Protein AF-A0A968J6E8-F1 (afdb_monomer)

Mean predicted aligned error: 6.12 Å

Foldseek 3Di:
DPPDVVVCVVVCVVVLVVLCPDPQLVVVCVPPDQDPDPVVSVVSSVVSVVVVVVVVVD

pLDDT: mean 85.52, std 14.5, range [41.16, 96.69]

Nearest PDB structures (foldseek):
  6dk8-assembly1_B  TM=3.703E-01  e=4.998E+00  Pseudomonas aeruginosa
  6dk8-assembly4_H  TM=3.714E-01  e=6.541E+00  Pseudomonas aeruginosa

Secondary structure (DSSP, 8-state):
---SHHHHHHHHHHHHHHHHTSHHHHHHHTTPPPPSSHHHHHHHHHHHHHHHHHHHT-

Structure (mmCIF, N/CA/C/O backbone):
data_AF-A0A968J6E8-F1
#
_entry.id   AF-A0A968J6E8-F1
#
loop_
_atom_site.group_PDB
_atom_site.id
_atom_site.type_symbol
_atom_site.label_atom_id
_atom_site.label_alt_id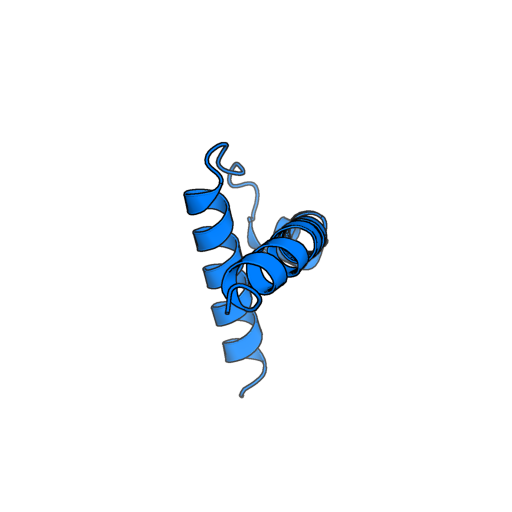
_atom_site.label_comp_id
_atom_site.label_asym_id
_atom_site.label_entity_id
_atom_site.label_seq_id
_atom_site.pdbx_PDB_ins_code
_atom_site.Cartn_x
_atom_site.Cartn_y
_atom_site.Cartn_z
_atom_site.occupancy
_atom_site.B_iso_or_equiv
_atom_site.auth_seq_id
_atom_site.auth_comp_id
_atom_site.auth_asym_id
_atom_site.auth_atom_id
_atom_site.pdbx_PDB_model_num
ATOM 1 N N . MET A 1 1 ? 11.564 -16.298 -28.045 1.00 41.16 1 MET A N 1
ATOM 2 C CA . MET A 1 1 ? 10.263 -15.675 -27.718 1.00 41.16 1 MET A CA 1
ATOM 3 C C . MET A 1 1 ? 10.077 -15.747 -26.207 1.00 41.16 1 MET A C 1
ATOM 5 O O . MET A 1 1 ? 9.419 -16.651 -25.722 1.00 41.16 1 MET A O 1
ATOM 9 N N . THR A 1 2 ? 10.750 -14.881 -25.449 1.00 51.06 2 THR A N 1
ATOM 10 C CA . THR A 1 2 ? 10.781 -14.935 -23.972 1.00 51.06 2 THR A CA 1
ATOM 11 C C . THR A 1 2 ? 10.963 -13.517 -23.439 1.00 51.06 2 THR A C 1
ATOM 13 O O . THR A 1 2 ? 12.069 -13.147 -23.051 1.00 51.06 2 THR A O 1
ATOM 16 N N . SER A 1 3 ? 9.956 -12.646 -23.556 1.00 52.81 3 SER A N 1
ATOM 17 C CA . SER A 1 3 ? 10.168 -11.225 -23.204 1.00 52.81 3 SER A CA 1
ATOM 18 C C . SER A 1 3 ? 8.908 -10.437 -22.826 1.00 52.81 3 SER A C 1
ATOM 20 O O . SER A 1 3 ? 8.915 -9.224 -22.963 1.00 52.81 3 SER A O 1
ATOM 22 N N . SER A 1 4 ? 7.823 -11.077 -22.386 1.00 60.94 4 SER A N 1
ATOM 23 C CA . SER A 1 4 ? 6.681 -10.361 -21.785 1.00 60.94 4 SER A CA 1
ATOM 24 C C . SER A 1 4 ? 6.666 -10.589 -20.278 1.00 60.94 4 SER A C 1
ATOM 26 O O . SER A 1 4 ? 7.071 -9.708 -19.538 1.00 60.94 4 SER A O 1
ATOM 28 N N . LEU A 1 5 ? 6.439 -11.829 -19.837 1.00 59.00 5 LEU A N 1
ATOM 29 C CA . LEU A 1 5 ? 6.371 -12.209 -18.414 1.00 59.00 5 LEU A CA 1
ATOM 30 C C . LEU A 1 5 ? 7.576 -11.760 -17.567 1.00 59.00 5 LEU A C 1
ATOM 32 O O . LEU A 1 5 ? 7.429 -11.346 -16.420 1.00 59.00 5 LEU A O 1
ATOM 36 N N . GLN A 1 6 ? 8.785 -11.835 -18.126 1.00 61.12 6 GLN A N 1
ATOM 37 C CA . GLN A 1 6 ? 10.010 -11.454 -17.419 1.00 61.12 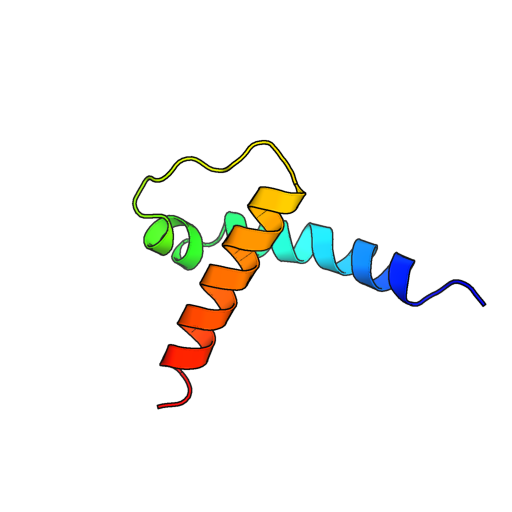6 GLN A CA 1
ATOM 38 C C . GLN A 1 6 ? 10.166 -9.927 -17.316 1.00 61.12 6 GLN A C 1
ATOM 40 O O . GLN A 1 6 ? 10.692 -9.431 -16.324 1.00 61.12 6 GLN A O 1
ATOM 45 N N . ALA A 1 7 ? 9.669 -9.187 -18.314 1.00 62.78 7 ALA A N 1
ATOM 46 C CA . ALA A 1 7 ? 9.605 -7.729 -18.285 1.00 62.78 7 ALA A CA 1
ATOM 47 C C . ALA A 1 7 ? 8.485 -7.248 -17.350 1.00 62.78 7 ALA A C 1
ATOM 49 O O . ALA A 1 7 ? 8.709 -6.340 -16.556 1.00 62.78 7 ALA A O 1
ATOM 50 N N . ASP A 1 8 ? 7.332 -7.920 -17.368 1.00 71.31 8 ASP A N 1
ATOM 51 C CA . ASP A 1 8 ? 6.219 -7.669 -16.450 1.00 71.31 8 ASP A CA 1
ATOM 52 C C . ASP A 1 8 ? 6.664 -7.854 -14.994 1.00 71.31 8 ASP A C 1
ATOM 54 O O . ASP A 1 8 ? 6.430 -6.986 -14.160 1.00 71.31 8 ASP A O 1
ATOM 58 N N . THR A 1 9 ? 7.417 -8.919 -14.698 1.00 73.81 9 THR A N 1
ATOM 59 C CA . THR A 1 9 ? 7.970 -9.155 -13.351 1.00 73.81 9 THR A CA 1
ATOM 60 C C . THR A 1 9 ? 9.013 -8.096 -12.963 1.00 73.81 9 THR A C 1
ATOM 62 O O . THR A 1 9 ? 9.043 -7.639 -11.819 1.00 73.81 9 THR A O 1
ATOM 65 N N . ALA A 1 10 ? 9.853 -7.671 -13.916 1.00 81.94 10 ALA A N 1
ATOM 66 C CA . ALA A 1 10 ? 10.877 -6.648 -13.692 1.00 81.94 10 ALA A CA 1
ATOM 67 C C . ALA A 1 10 ? 10.286 -5.257 -13.407 1.00 81.94 10 ALA A C 1
ATOM 69 O O . ALA A 1 10 ? 10.911 -4.465 -12.704 1.00 81.94 10 ALA A O 1
ATOM 70 N N . ILE A 1 11 ? 9.092 -4.966 -13.929 1.00 87.12 11 ILE A N 1
ATOM 71 C CA . ILE A 1 11 ? 8.353 -3.725 -13.663 1.00 87.12 11 ILE A CA 1
ATOM 72 C C . ILE A 1 11 ? 7.497 -3.860 -12.399 1.00 87.12 11 ILE A C 1
ATOM 74 O O . ILE A 1 11 ? 7.404 -2.917 -11.612 1.00 87.12 11 ILE A O 1
ATOM 78 N N . TRP A 1 12 ? 6.893 -5.028 -12.180 1.00 91.00 12 TRP A N 1
ATOM 79 C CA . TRP A 1 12 ? 5.984 -5.260 -11.062 1.00 91.00 12 TRP A CA 1
ATOM 80 C C . TRP A 1 12 ? 6.666 -5.081 -9.708 1.00 91.00 12 TRP A C 1
ATOM 82 O O . TRP A 1 12 ? 6.151 -4.360 -8.859 1.00 91.00 12 TRP A O 1
ATOM 92 N N . HIS A 1 13 ? 7.847 -5.672 -9.509 1.00 90.81 13 HIS A N 1
ATOM 93 C CA . HIS A 1 13 ? 8.547 -5.590 -8.226 1.00 90.81 13 HIS A CA 1
ATOM 94 C C . HIS A 1 13 ? 8.820 -4.142 -7.757 1.00 90.81 13 HIS A C 1
ATOM 96 O O . HIS A 1 13 ? 8.427 -3.804 -6.635 1.00 90.81 13 HIS A O 1
ATOM 102 N N . PRO A 1 14 ? 9.451 -3.257 -8.560 1.00 93.44 14 PRO A N 1
ATOM 103 C CA . PRO A 1 14 ? 9.675 -1.873 -8.144 1.00 93.44 14 PRO A CA 1
ATOM 104 C C . PRO A 1 14 ? 8.370 -1.078 -7.991 1.00 93.44 14 PRO A C 1
ATOM 106 O O . PRO A 1 14 ? 8.267 -0.267 -7.073 1.00 93.44 14 PRO A O 1
ATOM 109 N N . LEU A 1 15 ? 7.359 -1.327 -8.833 1.00 94.12 15 LEU A N 1
ATOM 110 C CA . LEU A 1 15 ? 6.051 -0.677 -8.711 1.00 94.12 15 LEU A CA 1
ATOM 111 C C . LEU A 1 15 ? 5.367 -1.039 -7.388 1.00 94.12 15 LEU A C 1
ATOM 113 O O . LEU A 1 15 ? 4.915 -0.161 -6.654 1.00 94.12 15 LEU A O 1
ATOM 117 N N . ARG A 1 16 ? 5.332 -2.332 -7.064 1.00 95.44 16 ARG A N 1
ATOM 118 C CA . ARG A 1 16 ? 4.769 -2.854 -5.822 1.00 95.44 16 ARG A CA 1
ATOM 119 C C . ARG A 1 16 ? 5.431 -2.227 -4.601 1.00 95.44 16 ARG A C 1
ATOM 121 O O . ARG A 1 16 ? 4.726 -1.796 -3.695 1.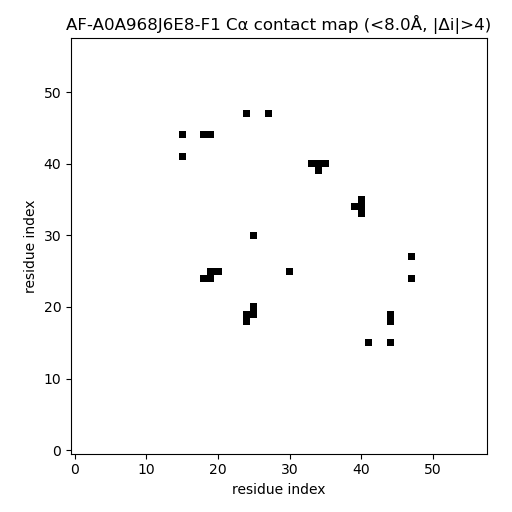00 95.44 16 ARG A O 1
ATOM 128 N N . GLN A 1 17 ? 6.764 -2.130 -4.582 1.00 95.00 17 GLN A N 1
ATOM 129 C CA . GLN A 1 17 ? 7.470 -1.468 -3.481 1.00 95.00 17 GLN A CA 1
ATOM 130 C C . GLN A 1 17 ? 7.073 0.004 -3.344 1.00 95.00 17 GLN A C 1
ATOM 132 O O . GLN A 1 17 ? 6.727 0.429 -2.245 1.00 95.00 17 GLN A O 1
ATOM 137 N N . ALA A 1 18 ? 7.039 0.755 -4.449 1.00 96.69 18 ALA A N 1
ATOM 138 C CA . ALA A 1 18 ? 6.642 2.161 -4.420 1.00 96.69 18 ALA A CA 1
ATOM 139 C C . ALA A 1 18 ? 5.208 2.356 -3.890 1.00 96.69 18 ALA A C 1
ATOM 141 O O . ALA A 1 18 ? 4.938 3.317 -3.169 1.00 96.69 18 ALA A O 1
ATOM 142 N N . ILE A 1 19 ? 4.291 1.432 -4.203 1.00 95.81 19 ILE A N 1
ATOM 143 C CA . ILE A 1 19 ? 2.927 1.442 -3.658 1.00 95.81 19 ILE A CA 1
ATOM 144 C C . ILE A 1 19 ? 2.951 1.172 -2.152 1.00 95.81 19 ILE A C 1
ATOM 146 O O . ILE A 1 19 ? 2.365 1.946 -1.401 1.00 95.8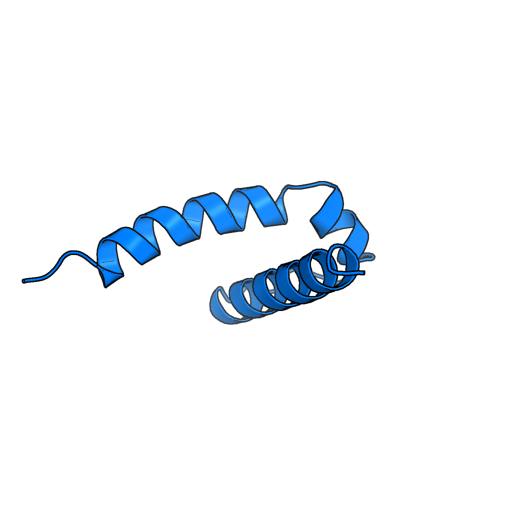1 19 ILE A O 1
ATOM 150 N N . VAL A 1 20 ? 3.648 0.127 -1.697 1.00 95.94 20 VAL A N 1
ATOM 151 C CA . VAL A 1 20 ? 3.732 -0.247 -0.271 1.00 95.94 20 VAL A CA 1
ATOM 152 C C . VAL A 1 20 ? 4.331 0.870 0.590 1.00 95.94 20 VAL A C 1
ATOM 154 O O . VAL A 1 20 ? 3.900 1.088 1.723 1.00 95.94 20 VAL A O 1
ATOM 157 N N . GLU A 1 21 ? 5.303 1.602 0.053 1.00 95.62 21 GLU A N 1
ATOM 158 C CA . GLU A 1 21 ? 5.952 2.736 0.720 1.00 95.62 21 GLU A CA 1
ATOM 159 C C . GLU A 1 21 ? 5.114 4.023 0.679 1.00 95.62 21 GLU A C 1
ATOM 161 O O . GLU A 1 21 ? 5.405 4.979 1.399 1.00 95.62 21 GLU A O 1
ATOM 166 N N . SER A 1 22 ? 4.057 4.066 -0.137 1.00 95.62 22 SER A N 1
ATOM 167 C CA . SER A 1 22 ? 3.209 5.248 -0.259 1.00 95.62 22 SER A CA 1
ATOM 168 C C . SER A 1 22 ? 2.360 5.480 0.995 1.00 95.62 22 SER A C 1
ATOM 170 O O . SER A 1 22 ? 1.806 4.556 1.597 1.00 95.62 22 SER A O 1
ATOM 172 N N . SER A 1 23 ? 2.175 6.752 1.358 1.00 94.44 23 SER A N 1
ATOM 173 C CA . SER A 1 23 ? 1.315 7.146 2.483 1.00 94.44 23 SER A CA 1
ATOM 174 C C . SER A 1 23 ? -0.147 6.734 2.284 1.00 94.44 23 SER A C 1
ATOM 176 O O . SER A 1 23 ? -0.839 6.434 3.255 1.00 94.44 23 SER A O 1
ATOM 178 N N . GLY A 1 24 ? -0.610 6.675 1.031 1.00 94.06 24 GLY A N 1
ATOM 179 C CA . GLY A 1 24 ? -1.952 6.214 0.683 1.00 94.06 24 GLY A CA 1
ATOM 180 C C . GLY A 1 24 ? -2.165 4.742 1.027 1.00 94.06 24 GLY A C 1
ATOM 181 O O . GLY A 1 24 ? -3.154 4.407 1.678 1.00 94.06 24 GLY A O 1
ATOM 182 N N . PHE A 1 25 ? -1.220 3.875 0.652 1.00 95.25 25 PHE A N 1
ATOM 183 C CA . PHE A 1 25 ? -1.286 2.452 0.977 1.00 95.25 25 PHE A CA 1
ATOM 184 C C . PHE A 1 25 ? -1.137 2.207 2.480 1.00 95.25 25 PHE A C 1
ATOM 186 O O . PHE A 1 25 ? -1.944 1.494 3.071 1.00 95.25 25 PHE A O 1
ATOM 193 N N . GLN A 1 26 ? -0.158 2.849 3.129 1.00 94.81 26 GLN A N 1
ATOM 194 C CA . GLN A 1 26 ? 0.050 2.721 4.577 1.00 94.81 26 GLN A CA 1
ATOM 195 C C . GLN A 1 26 ? -1.169 3.189 5.382 1.00 94.81 26 GLN A C 1
ATOM 197 O O . GLN A 1 26 ? -1.566 2.537 6.349 1.00 94.81 26 GLN A O 1
ATOM 202 N N . GLY A 1 27 ? -1.799 4.287 4.956 1.00 94.44 27 GLY A N 1
ATOM 203 C CA . GLY A 1 27 ? -3.052 4.767 5.528 1.00 94.44 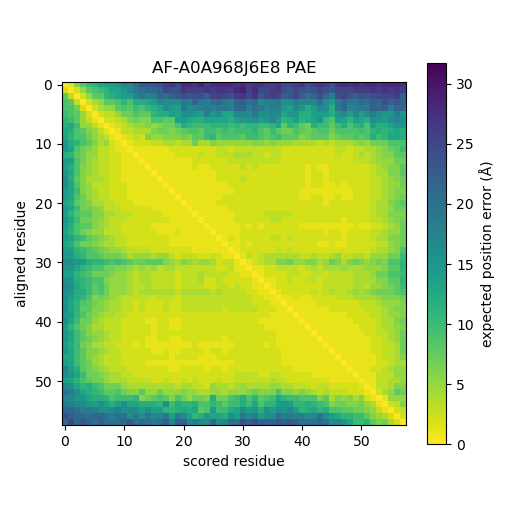27 GLY A CA 1
ATOM 204 C C . GLY A 1 27 ? -4.194 3.777 5.314 1.00 94.44 27 GLY A C 1
ATOM 205 O O . GLY A 1 27 ? -4.884 3.428 6.267 1.00 94.44 27 GLY A O 1
ATOM 206 N N . TRP A 1 28 ? -4.380 3.265 4.096 1.00 94.88 28 TRP A N 1
ATOM 207 C CA . TRP A 1 28 ? -5.414 2.269 3.787 1.00 94.88 28 TRP A CA 1
ATOM 208 C C . TRP A 1 28 ? -5.226 0.941 4.539 1.00 94.88 28 TRP A C 1
ATOM 210 O O . TRP A 1 28 ? -6.201 0.280 4.902 1.00 94.88 28 TRP A O 1
ATOM 220 N N . LEU A 1 29 ? -3.981 0.565 4.840 1.00 94.94 29 LEU A N 1
ATOM 221 C CA . LEU A 1 29 ? -3.665 -0.636 5.607 1.00 94.94 29 LEU A CA 1
ATOM 222 C C . LEU A 1 29 ? -4.161 -0.548 7.063 1.00 94.94 29 LEU A C 1
ATOM 224 O O . LEU A 1 29 ? -4.388 -1.587 7.679 1.00 94.94 29 LEU A O 1
ATOM 228 N N . GLN A 1 30 ? -4.378 0.664 7.598 1.00 91.69 30 GLN A N 1
ATOM 229 C CA . GLN A 1 30 ? -4.976 0.918 8.921 1.00 91.69 30 GLN A CA 1
ATOM 230 C C . GLN A 1 30 ? -4.272 0.159 10.066 1.00 91.69 30 GLN A C 1
ATOM 232 O O . GLN A 1 30 ? -4.904 -0.300 11.016 1.00 91.69 30 GLN A O 1
ATOM 237 N N . GLY A 1 31 ? -2.951 -0.015 9.965 1.00 86.62 31 GLY A N 1
ATOM 238 C CA . GLY A 1 31 ? -2.151 -0.736 10.960 1.00 86.62 31 GLY A CA 1
ATOM 239 C C . GLY A 1 31 ? -2.215 -2.267 10.874 1.00 86.62 31 GLY A C 1
ATOM 240 O O . GLY A 1 31 ? -1.639 -2.933 11.735 1.00 86.62 31 GLY A O 1
ATOM 241 N N . ARG A 1 32 ? -2.863 -2.849 9.851 1.00 91.44 32 ARG A N 1
ATOM 242 C CA . ARG A 1 32 ? -2.720 -4.284 9.550 1.00 91.44 32 ARG A CA 1
ATOM 243 C C . ARG A 1 32 ? -1.250 -4.610 9.235 1.00 91.44 32 ARG A C 1
ATOM 245 O O . ARG A 1 32 ? -0.563 -3.787 8.633 1.00 91.44 32 ARG A O 1
ATOM 252 N N . PRO A 1 33 ? -0.743 -5.788 9.630 1.00 91.06 33 PRO A N 1
ATOM 253 C CA . PRO A 1 33 ? 0.622 -6.175 9.305 1.00 91.06 33 PRO A CA 1
ATOM 254 C C . PRO A 1 33 ? 0.776 -6.421 7.801 1.00 91.06 33 PRO A C 1
ATOM 256 O O . PRO A 1 33 ? -0.129 -6.942 7.149 1.00 91.06 33 PRO A O 1
ATOM 259 N N . LEU A 1 34 ? 1.951 -6.088 7.267 1.00 92.44 34 LEU A N 1
ATOM 260 C CA . LEU A 1 34 ? 2.351 -6.519 5.931 1.00 92.44 34 LEU A CA 1
ATOM 261 C C . LEU A 1 34 ? 2.664 -8.024 5.960 1.00 92.44 34 LEU A C 1
ATOM 263 O O . LEU A 1 34 ? 3.397 -8.469 6.851 1.00 92.44 34 LEU A O 1
ATOM 267 N N . PRO A 1 35 ? 2.137 -8.817 5.016 1.00 92.88 35 PRO A N 1
ATOM 268 C CA . PRO A 1 35 ? 2.490 -10.220 4.906 1.00 92.88 35 PRO A CA 1
ATOM 269 C C . PRO A 1 35 ? 3.952 -10.361 4.475 1.00 92.88 35 PRO A C 1
ATOM 271 O O . PRO A 1 35 ? 4.475 -9.551 3.712 1.00 92.88 35 PRO A O 1
ATOM 274 N N . GLN A 1 36 ? 4.607 -11.412 4.963 1.00 90.00 36 GLN A N 1
ATOM 275 C CA . GLN A 1 36 ? 5.984 -11.739 4.578 1.00 90.00 36 GLN A CA 1
ATOM 276 C C . GLN A 1 36 ? 6.056 -12.470 3.232 1.00 90.00 36 GLN A C 1
ATOM 278 O O . GLN A 1 36 ? 7.109 -12.506 2.604 1.00 90.00 36 GLN A O 1
ATOM 283 N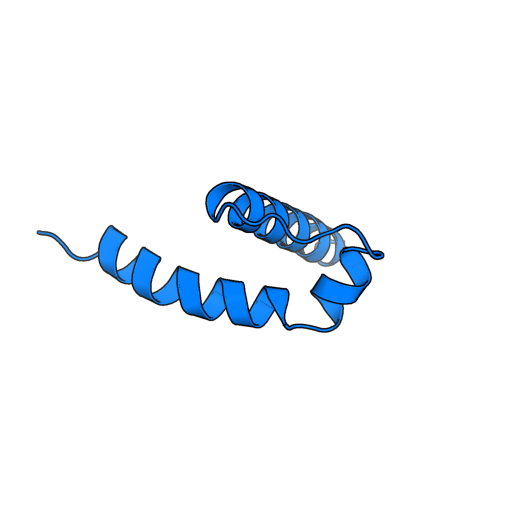 N . GLU A 1 37 ? 4.945 -13.069 2.804 1.00 94.31 37 GLU A N 1
ATOM 284 C CA . GLU A 1 37 ? 4.861 -13.840 1.570 1.00 94.31 37 GLU A CA 1
ATOM 285 C C . GLU A 1 37 ? 4.482 -12.927 0.400 1.00 94.31 37 GLU A C 1
ATOM 287 O O . GLU A 1 37 ? 3.451 -12.251 0.436 1.00 94.31 37 GLU A O 1
ATOM 292 N N . ASP A 1 38 ? 5.299 -12.938 -0.657 1.00 91.25 38 ASP A N 1
ATOM 293 C CA . ASP A 1 38 ? 5.151 -12.045 -1.813 1.00 91.25 38 ASP A CA 1
ATOM 294 C C . ASP A 1 38 ? 3.763 -12.116 -2.460 1.00 91.25 38 ASP A C 1
ATOM 296 O O . ASP A 1 38 ? 3.184 -11.086 -2.782 1.00 91.25 38 ASP A O 1
ATOM 300 N N . HIS A 1 39 ? 3.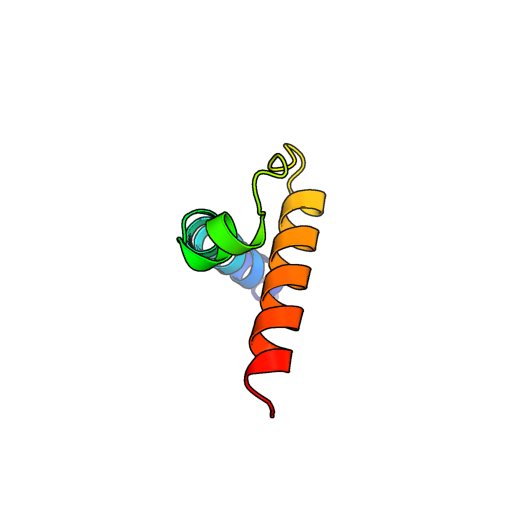190 -13.312 -2.601 1.00 91.94 39 HIS A N 1
ATOM 301 C CA . HIS A 1 39 ? 1.881 -13.480 -3.238 1.00 91.94 39 HIS A CA 1
ATOM 302 C C . HIS A 1 39 ? 0.730 -12.876 -2.411 1.00 91.94 39 HIS A C 1
ATOM 304 O O . HIS A 1 39 ? -0.255 -12.381 -2.965 1.00 91.94 39 HIS A O 1
ATOM 310 N N . LEU A 1 40 ? 0.850 -12.889 -1.078 1.00 94.62 40 LEU A N 1
ATOM 311 C CA . LEU A 1 40 ? -0.106 -12.231 -0.188 1.00 94.62 40 LEU A CA 1
ATOM 312 C C . LEU A 1 40 ? 0.058 -10.711 -0.259 1.00 94.62 40 LEU A C 1
ATOM 314 O O . LEU A 1 40 ? -0.935 -9.985 -0.245 1.00 94.62 40 LEU A O 1
ATOM 318 N N . LEU A 1 41 ? 1.299 -10.229 -0.382 1.00 95.00 41 LEU A N 1
ATOM 319 C CA . LEU A 1 41 ? 1.576 -8.810 -0.589 1.00 95.00 41 LEU A CA 1
ATOM 320 C C . LEU A 1 41 ? 1.003 -8.318 -1.923 1.00 95.00 41 LEU A C 1
ATOM 322 O O . LEU A 1 41 ? 0.361 -7.271 -1.960 1.00 95.00 41 LEU A O 1
ATOM 326 N N . ASP A 1 42 ? 1.180 -9.093 -2.992 1.00 95.06 42 ASP A N 1
ATOM 327 C CA . ASP A 1 42 ? 0.620 -8.801 -4.313 1.00 95.06 42 ASP A CA 1
ATOM 328 C C . ASP A 1 42 ? -0.912 -8.717 -4.261 1.00 95.06 42 ASP A C 1
ATOM 330 O O . ASP A 1 42 ? -1.505 -7.811 -4.844 1.00 95.06 42 ASP A O 1
ATOM 334 N N . THR A 1 43 ? -1.553 -9.620 -3.510 1.00 94.94 43 THR A N 1
ATOM 335 C CA . THR A 1 43 ? -3.011 -9.618 -3.312 1.00 94.94 43 THR A CA 1
ATOM 336 C C . THR A 1 43 ? -3.477 -8.333 -2.625 1.00 94.94 43 THR A C 1
ATOM 338 O O . THR A 1 43 ? -4.381 -7.667 -3.121 1.00 94.94 43 THR A O 1
ATOM 341 N N . LEU A 1 44 ? -2.820 -7.923 -1.536 1.00 96.00 44 LEU A N 1
ATOM 342 C CA . LEU A 1 44 ? -3.163 -6.682 -0.829 1.00 96.00 44 LEU A CA 1
ATOM 343 C C . LEU A 1 44 ? -2.941 -5.431 -1.683 1.00 96.00 44 LEU A C 1
ATOM 345 O O . LE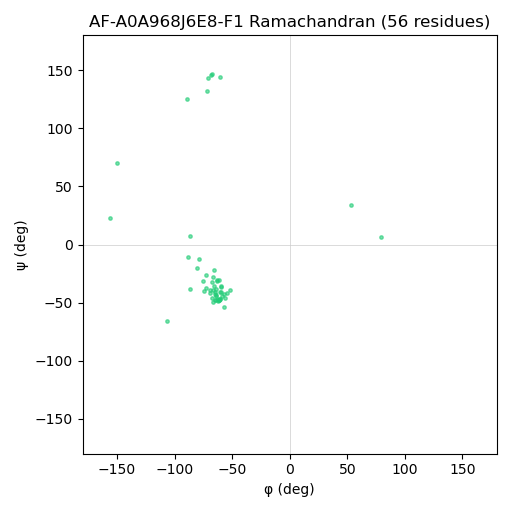U A 1 44 ? -3.720 -4.480 -1.615 1.00 96.00 44 LEU A O 1
A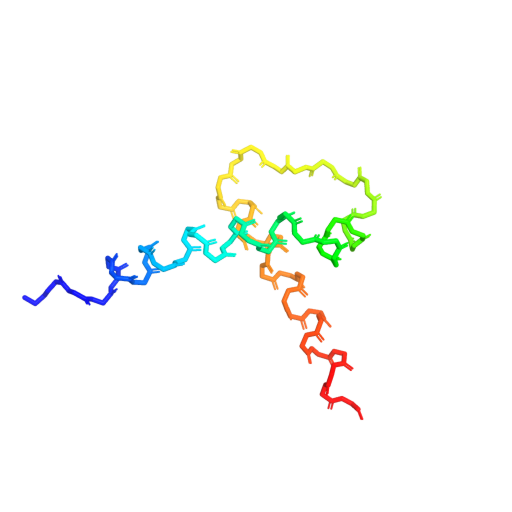TOM 349 N N . VAL A 1 45 ? -1.873 -5.415 -2.483 1.00 95.62 45 VAL A N 1
ATOM 350 C CA . VAL A 1 45 ? -1.598 -4.315 -3.411 1.00 95.62 45 VAL A CA 1
ATOM 351 C C . VAL A 1 45 ? -2.679 -4.237 -4.486 1.00 95.62 45 VAL A C 1
ATOM 353 O O . VAL A 1 45 ? -3.150 -3.138 -4.777 1.00 95.62 45 VAL A O 1
ATOM 356 N N . HIS A 1 46 ? -3.141 -5.370 -5.021 1.00 95.12 46 HIS A N 1
ATOM 357 C CA . HIS A 1 46 ? -4.281 -5.381 -5.936 1.00 95.12 46 HIS A CA 1
ATOM 358 C C . HIS A 1 46 ? -5.571 -4.882 -5.280 1.00 95.12 46 HIS A C 1
ATOM 360 O O . HIS A 1 46 ? -6.212 -4.006 -5.851 1.00 95.12 46 HIS A O 1
ATOM 366 N N . GLU A 1 47 ? -5.923 -5.348 -4.079 1.00 94.81 47 GLU A N 1
ATOM 367 C CA . GLU A 1 47 ? -7.127 -4.882 -3.371 1.00 94.81 47 GLU A CA 1
ATOM 368 C C . GLU A 1 47 ? -7.120 -3.362 -3.154 1.00 94.81 47 GLU A C 1
ATOM 370 O O . GLU A 1 47 ? -8.134 -2.688 -3.355 1.00 94.81 47 GLU A O 1
ATOM 375 N N . TYR A 1 48 ? -5.969 -2.801 -2.776 1.00 95.38 48 TYR A N 1
ATOM 376 C CA . TYR A 1 48 ? -5.800 -1.358 -2.642 1.00 95.38 48 TYR A CA 1
ATOM 377 C C . TYR A 1 48 ? -6.030 -0.625 -3.969 1.00 95.38 48 TYR A C 1
ATOM 379 O O . TYR A 1 48 ? -6.754 0.374 -4.014 1.00 95.38 48 TYR A O 1
ATOM 387 N N . LEU A 1 49 ? -5.427 -1.111 -5.057 1.00 94.31 49 LEU A N 1
ATOM 388 C CA . LEU A 1 49 ? -5.579 -0.513 -6.382 1.00 94.31 49 LEU A CA 1
ATOM 389 C C . LEU A 1 49 ? -7.028 -0.601 -6.872 1.00 94.31 49 LEU A C 1
ATOM 391 O O . LEU A 1 49 ? -7.565 0.394 -7.348 1.00 94.31 49 LEU A O 1
ATOM 395 N N . GLU A 1 50 ? -7.695 -1.741 -6.705 1.00 93.56 50 GLU A N 1
ATOM 396 C CA . GLU A 1 50 ? -9.101 -1.906 -7.085 1.00 93.56 50 GLU A CA 1
ATOM 397 C C . GLU A 1 50 ? -10.010 -0.940 -6.320 1.00 93.56 50 GLU A C 1
ATOM 399 O O . GLU A 1 50 ? -10.820 -0.239 -6.929 1.00 93.56 50 GLU A O 1
ATOM 404 N N . GLN A 1 51 ? -9.846 -0.836 -4.998 1.00 91.12 51 GLN A N 1
ATOM 405 C CA . GLN A 1 51 ? -10.653 0.075 -4.182 1.00 91.12 51 GLN A CA 1
ATOM 406 C C . GLN A 1 51 ? -10.400 1.546 -4.529 1.00 91.12 51 GLN A C 1
ATOM 408 O O . GLN A 1 51 ? -11.347 2.332 -4.632 1.00 91.12 51 GLN A O 1
ATOM 413 N N . THR A 1 52 ? -9.140 1.936 -4.732 1.00 88.62 52 THR A N 1
ATOM 414 C CA . THR A 1 52 ? -8.790 3.326 -5.065 1.00 88.62 52 THR A CA 1
ATOM 415 C C . THR A 1 52 ? -9.250 3.715 -6.466 1.00 88.62 52 THR A C 1
ATOM 417 O O . THR A 1 52 ? -9.818 4.792 -6.638 1.00 88.62 52 THR A O 1
ATOM 420 N N . LEU A 1 53 ? -9.099 2.834 -7.455 1.00 86.38 53 LEU A N 1
ATOM 421 C CA . LEU A 1 53 ? -9.568 3.073 -8.821 1.00 86.38 53 LEU A CA 1
ATOM 422 C C . LEU A 1 53 ? -11.096 3.063 -8.911 1.00 86.38 53 LEU A C 1
ATOM 424 O O . LEU A 1 53 ? -11.668 3.913 -9.590 1.00 86.38 53 LEU A O 1
ATOM 428 N N . SER A 1 54 ? -11.770 2.170 -8.179 1.00 77.75 54 SER A N 1
ATOM 429 C CA . SER A 1 54 ? -13.235 2.162 -8.105 1.00 77.75 54 SER A CA 1
ATOM 430 C C . SER A 1 54 ? -13.790 3.440 -7.472 1.00 77.75 54 SER A C 1
ATOM 432 O O . SER A 1 54 ? -14.877 3.871 -7.844 1.00 77.75 54 SER A O 1
ATOM 434 N N . THR A 1 55 ? -13.057 4.055 -6.539 1.00 70.44 55 THR A N 1
ATOM 435 C CA . THR A 1 55 ? -13.453 5.319 -5.893 1.00 70.44 55 THR A CA 1
ATOM 436 C C . THR A 1 55 ? -13.309 6.522 -6.834 1.00 70.44 55 THR A C 1
ATOM 438 O O . THR A 1 55 ? -14.026 7.503 -6.679 1.00 70.44 55 THR A O 1
ATOM 441 N N . LEU A 1 56 ? -12.413 6.455 -7.824 1.00 69.44 56 LEU A N 1
ATOM 442 C CA . LEU A 1 56 ? -12.192 7.519 -8.815 1.00 69.44 56 LEU A CA 1
ATOM 443 C C . LEU A 1 56 ? -13.100 7.409 -10.053 1.00 69.44 56 LEU A C 1
ATOM 445 O O . LEU A 1 56 ? -13.124 8.325 -10.871 1.00 69.44 56 LEU A O 1
ATOM 449 N N . ALA A 1 57 ? -13.813 6.292 -10.213 1.00 61.16 57 ALA A N 1
ATOM 450 C CA . ALA A 1 57 ? -14.715 6.041 -11.338 1.00 61.16 57 ALA A CA 1
ATOM 451 C C . ALA A 1 57 ? -16.147 6.577 -11.121 1.00 61.16 57 ALA A C 1
ATOM 453 O O . ALA A 1 57 ? -17.029 6.296 -11.935 1.00 61.16 57 ALA A O 1
ATOM 454 N N . TYR A 1 58 ? -16.374 7.320 -10.034 1.00 51.84 58 TYR A N 1
ATOM 455 C CA . TYR A 1 58 ? -17.653 7.917 -9.648 1.00 51.84 58 TYR A CA 1
ATOM 456 C C . TYR A 1 58 ? -17.549 9.443 -9.642 1.00 51.84 58 TYR A C 1
ATOM 458 O O . TYR A 1 58 ? -18.475 10.096 -10.172 1.00 51.84 58 TYR A O 1
#

Solvent-accessible surface area (backbone atoms only — not comparable to full-atom values): 3569 Å² total; per-residue (Å²): 143,86,73,54,72,66,50,52,51,65,50,45,57,61,52,53,50,56,46,64,72,29,69,69,47,50,56,72,46,70,81,59,80,82,63,90,48,67,70,57,39,50,49,53,53,47,54,52,50,53,56,54,54,60,64,70,75,112

Radius of gyration: 13.06 Å; Cα contacts (8 Å, |Δi|>4): 15; chains: 1; bounding box: 28×24×39 Å

Sequence (58 aa):
MTSSLQADTAIWHPLRQAIVESSGFQGWLQGRPLPQEDHLLDTLVHEYLEQTLSTLAY